Protein AF-G0MA11-F1 (afdb_monomer_lite)

Secondary structure (DSSP, 8-state):
----HHHHHHHHHHHHHHHHHHHHHTSTTTHHHHHHHHHHT-HHHHH---HHHHHT-TT--HHHHHHHHHTTTSGGGHHHHHHHHHH-HHHHHHHHHHHHHHHHHHT-----

Structure (mmCIF, N/CA/C/O backbone):
data_AF-G0MA11-F1
#
_entry.id   AF-G0MA11-F1
#
loop_
_atom_site.group_PDB
_atom_site.id
_atom_site.type_symbol
_atom_site.label_atom_id
_atom_site.label_alt_id
_atom_site.label_comp_id
_atom_site.label_asym_id
_atom_site.label_entity_id
_atom_site.label_seq_id
_atom_site.pdbx_PDB_ins_code
_atom_site.Cartn_x
_atom_site.Cartn_y
_atom_site.Cartn_z
_atom_site.occupancy
_atom_site.B_iso_or_equiv
_atom_site.auth_seq_id
_atom_site.auth_comp_id
_atom_site.auth_asym_id
_atom_site.auth_atom_id
_atom_site.pdbx_PDB_model_num
ATOM 1 N N . MET A 1 1 ? 18.625 1.499 -37.429 1.00 47.38 1 MET A N 1
ATOM 2 C CA . MET A 1 1 ? 17.708 1.690 -36.287 1.00 47.38 1 MET A CA 1
ATOM 3 C C . MET A 1 1 ? 17.505 0.324 -35.645 1.00 47.38 1 MET A C 1
ATOM 5 O O . MET A 1 1 ? 17.009 -0.562 -36.325 1.00 47.38 1 MET A O 1
ATOM 9 N N . LYS A 1 2 ? 18.013 0.086 -34.429 1.00 58.53 2 LYS A N 1
ATOM 10 C CA . LYS A 1 2 ? 17.749 -1.162 -33.691 1.00 58.53 2 LYS A CA 1
ATOM 11 C C . LYS A 1 2 ? 16.518 -0.898 -32.830 1.00 58.53 2 LYS A C 1
ATOM 13 O O . LYS A 1 2 ? 16.529 0.081 -32.092 1.00 58.53 2 LYS A O 1
ATOM 18 N N . CYS A 1 3 ? 15.464 -1.701 -32.953 1.00 64.19 3 CYS A N 1
ATOM 19 C CA . CYS A 1 3 ? 14.346 -1.619 -32.017 1.00 64.19 3 CYS A CA 1
ATOM 20 C C . CYS A 1 3 ? 14.888 -1.933 -30.616 1.00 64.19 3 CYS A C 1
ATOM 22 O O . CYS A 1 3 ? 15.530 -2.970 -30.432 1.00 64.19 3 CYS A O 1
ATOM 24 N N . ALA A 1 4 ? 14.675 -1.042 -29.651 1.00 63.56 4 ALA A N 1
ATOM 25 C CA . ALA A 1 4 ? 15.018 -1.284 -28.256 1.00 63.56 4 ALA A CA 1
ATOM 26 C C . ALA A 1 4 ? 13.992 -2.262 -27.655 1.00 63.56 4 ALA A C 1
ATOM 28 O O . ALA A 1 4 ? 13.041 -1.875 -26.986 1.00 63.56 4 ALA A O 1
ATOM 29 N N . VAL A 1 5 ? 14.141 -3.550 -27.982 1.00 70.50 5 VAL A N 1
ATOM 30 C CA . VAL A 1 5 ? 13.250 -4.630 -27.521 1.00 70.50 5 VAL A CA 1
ATOM 31 C C . VAL A 1 5 ? 13.111 -4.666 -25.987 1.00 70.50 5 VAL A C 1
ATOM 33 O O . VAL A 1 5 ? 11.985 -4.847 -25.530 1.00 70.50 5 VAL A O 1
ATOM 36 N N . PRO A 1 6 ? 14.176 -4.455 -25.180 1.00 74.38 6 PRO A N 1
ATOM 37 C CA . PRO A 1 6 ? 14.048 -4.431 -23.720 1.00 74.38 6 PRO A CA 1
ATOM 38 C C . PRO A 1 6 ? 13.116 -3.329 -23.204 1.00 74.38 6 PRO A C 1
ATOM 40 O O . PRO A 1 6 ? 12.259 -3.605 -22.367 1.00 74.38 6 PRO A O 1
ATOM 43 N N . ASP A 1 7 ? 13.220 -2.118 -23.752 1.00 83.12 7 ASP A N 1
ATOM 44 C CA . ASP A 1 7 ? 12.407 -0.970 -23.328 1.00 83.12 7 ASP A CA 1
ATOM 45 C C . ASP A 1 7 ? 10.922 -1.196 -23.649 1.00 83.12 7 ASP A C 1
ATOM 47 O O . ASP A 1 7 ? 10.039 -0.866 -22.856 1.00 83.12 7 ASP A O 1
ATOM 51 N N . LEU A 1 8 ? 10.635 -1.839 -24.787 1.00 86.00 8 LEU A N 1
ATOM 52 C CA . LEU A 1 8 ? 9.272 -2.218 -25.163 1.00 86.00 8 LEU A CA 1
ATOM 53 C C . LEU A 1 8 ? 8.691 -3.281 -24.219 1.00 86.00 8 LEU A C 1
ATOM 55 O O . LEU A 1 8 ? 7.530 -3.179 -23.830 1.00 86.00 8 LEU A O 1
ATOM 59 N N . VAL A 1 9 ? 9.483 -4.286 -23.835 1.00 90.44 9 VAL A N 1
ATOM 60 C CA . VAL A 1 9 ? 9.050 -5.316 -22.875 1.00 90.44 9 VAL A CA 1
ATOM 61 C C . VAL A 1 9 ? 8.745 -4.691 -21.515 1.00 90.44 9 VAL A C 1
ATOM 63 O O . VAL A 1 9 ? 7.706 -4.997 -20.933 1.00 90.44 9 VAL A O 1
ATOM 66 N N . GLN A 1 10 ? 9.601 -3.786 -21.029 1.00 89.94 10 GLN A N 1
ATOM 67 C CA . GLN A 1 10 ? 9.349 -3.075 -19.775 1.00 89.94 10 GLN A CA 1
ATOM 68 C C . GLN A 1 10 ? 8.064 -2.242 -19.856 1.00 89.94 10 GLN A C 1
ATOM 70 O O . GLN A 1 10 ? 7.206 -2.371 -18.989 1.00 89.94 10 GLN A O 1
ATOM 75 N N . THR A 1 11 ? 7.874 -1.498 -20.949 1.00 91.31 11 THR A N 1
ATOM 76 C CA . THR A 1 11 ? 6.651 -0.712 -21.185 1.00 91.31 11 THR A CA 1
ATOM 77 C C . THR A 1 11 ? 5.390 -1.580 -21.130 1.00 91.31 11 THR A C 1
ATOM 79 O O . THR A 1 11 ? 4.398 -1.201 -20.512 1.00 91.31 11 THR A O 1
ATOM 82 N N . ILE A 1 12 ? 5.413 -2.767 -21.745 1.00 93.38 12 ILE A N 1
ATOM 83 C CA . ILE A 1 12 ? 4.278 -3.704 -21.709 1.00 93.38 12 ILE A CA 1
ATOM 84 C C . ILE A 1 12 ? 4.010 -4.188 -20.277 1.00 93.38 12 ILE A C 1
ATOM 86 O O . ILE A 1 12 ? 2.854 -4.261 -19.862 1.00 93.38 12 ILE A O 1
ATOM 90 N N . ASN A 1 13 ? 5.056 -4.499 -19.510 1.00 94.06 13 ASN A N 1
ATOM 91 C CA . ASN A 1 13 ? 4.916 -4.937 -18.120 1.00 94.06 13 ASN A CA 1
ATOM 92 C C . ASN A 1 13 ? 4.332 -3.840 -17.219 1.00 94.06 13 ASN A C 1
ATOM 94 O O . ASN A 1 13 ? 3.506 -4.137 -16.352 1.00 94.06 13 ASN A O 1
ATOM 98 N N . ASP A 1 14 ? 4.725 -2.586 -17.441 1.00 93.56 14 ASP A N 1
ATOM 99 C CA . ASP A 1 14 ? 4.204 -1.438 -16.699 1.00 93.56 14 ASP A CA 1
ATOM 100 C C . ASP A 1 14 ? 2.714 -1.236 -17.003 1.00 93.56 14 ASP A C 1
ATOM 102 O O . ASP A 1 14 ? 1.897 -1.155 -16.084 1.00 93.56 14 ASP A O 1
ATOM 106 N N . VAL A 1 15 ? 2.331 -1.270 -18.287 1.00 95.56 15 VAL A N 1
ATOM 107 C CA . VAL A 1 15 ? 0.920 -1.207 -18.707 1.00 95.56 15 VAL A CA 1
ATOM 108 C C . VAL A 1 15 ? 0.110 -2.344 -18.085 1.00 95.56 15 VAL A C 1
ATOM 110 O O . VAL A 1 15 ? -0.949 -2.092 -17.514 1.00 95.56 15 VAL A O 1
ATOM 113 N N . ASN A 1 16 ? 0.614 -3.580 -18.125 1.00 95.94 16 ASN A N 1
ATOM 114 C CA . ASN A 1 16 ? -0.066 -4.724 -17.517 1.00 95.94 16 ASN A CA 1
ATOM 115 C C . ASN A 1 16 ? -0.257 -4.543 -16.009 1.00 95.94 16 ASN A C 1
ATOM 117 O O . ASN A 1 16 ? -1.334 -4.830 -15.499 1.00 95.94 16 ASN A O 1
ATOM 121 N N . SER A 1 17 ? 0.746 -4.025 -15.302 1.00 95.06 17 SER A N 1
ATOM 122 C CA . SER A 1 17 ? 0.660 -3.777 -13.858 1.00 95.06 17 SER A CA 1
ATOM 123 C C . SER A 1 17 ? -0.386 -2.707 -13.522 1.00 95.06 17 SER A C 1
ATOM 125 O O . SER A 1 17 ? -1.151 -2.864 -12.571 1.00 95.06 17 SER A O 1
ATOM 127 N N . ILE A 1 18 ? -0.478 -1.645 -14.331 1.00 94.06 18 ILE A N 1
ATOM 128 C CA . ILE A 1 18 ? -1.526 -0.621 -14.200 1.00 94.06 18 ILE A CA 1
ATOM 129 C C . ILE A 1 18 ? -2.910 -1.235 -14.461 1.00 94.06 18 ILE A C 1
ATOM 131 O O . ILE A 1 18 ? -3.861 -0.972 -13.715 1.00 94.06 18 ILE A O 1
ATOM 135 N N . CYS A 1 19 ? -3.032 -2.076 -15.492 1.00 97.00 19 CYS A N 1
ATOM 136 C CA . CYS A 1 19 ? -4.265 -2.800 -15.787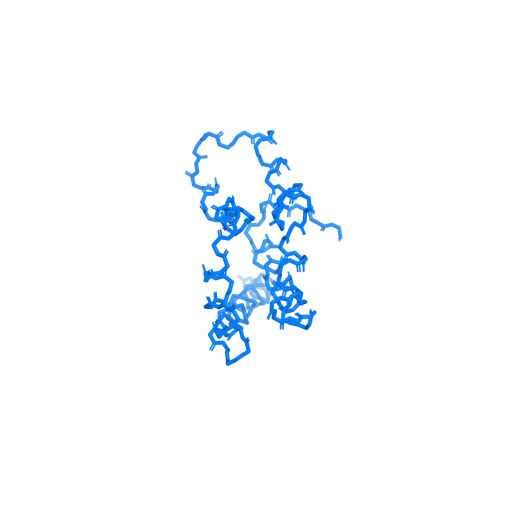 1.00 97.00 19 CYS A CA 1
ATOM 137 C C . CYS A 1 19 ? -4.657 -3.745 -14.643 1.00 97.00 19 CYS A C 1
ATOM 139 O O . CYS A 1 19 ? -5.812 -3.726 -14.231 1.00 97.00 19 CYS A O 1
ATOM 141 N N . GLU A 1 20 ? -3.721 -4.522 -14.089 1.00 96.06 20 GLU A N 1
ATOM 142 C CA . GLU A 1 20 ? -3.957 -5.410 -12.942 1.00 96.06 20 GLU A CA 1
ATOM 143 C C . GLU A 1 20 ? -4.454 -4.632 -11.719 1.00 96.06 20 GL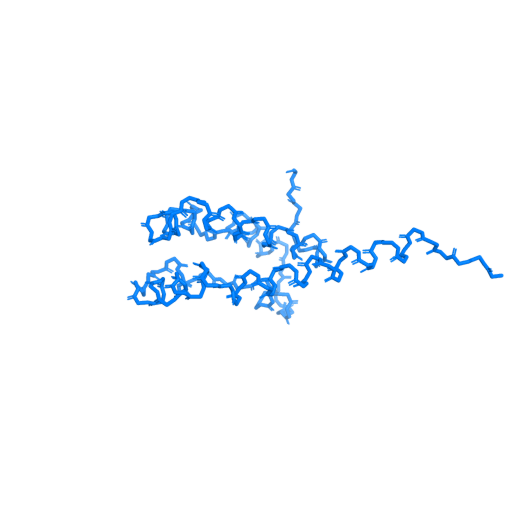U A C 1
ATOM 145 O O . GLU A 1 20 ? -5.460 -5.014 -11.119 1.00 96.06 20 GLU A O 1
ATOM 150 N N . ALA A 1 21 ? -3.810 -3.511 -11.383 1.00 94.19 21 ALA A N 1
ATOM 151 C CA . ALA A 1 21 ? -4.226 -2.666 -10.267 1.00 94.19 21 ALA A CA 1
ATOM 152 C C . ALA A 1 21 ? -5.633 -2.082 -10.474 1.00 94.19 21 ALA A C 1
ATOM 154 O O . ALA A 1 21 ? -6.434 -2.033 -9.537 1.00 94.19 21 ALA A O 1
ATOM 155 N N . SER A 1 22 ? -5.953 -1.682 -11.707 1.00 94.06 22 SER A N 1
ATOM 156 C CA . SER A 1 22 ? -7.274 -1.157 -12.070 1.00 94.06 22 SER A CA 1
ATOM 157 C C . SER A 1 22 ? -8.350 -2.244 -12.004 1.00 94.06 22 SER A C 1
ATOM 159 O O . SER A 1 22 ? -9.405 -2.036 -11.409 1.00 94.06 22 SER A O 1
ATOM 161 N N . LEU A 1 23 ? -8.073 -3.430 -12.552 1.00 96.56 23 LEU A N 1
ATOM 162 C CA . LEU A 1 23 ? -8.977 -4.580 -12.489 1.00 96.56 23 LEU A CA 1
ATOM 163 C C . LEU A 1 23 ? -9.208 -5.038 -11.048 1.00 96.56 23 LEU A C 1
ATOM 165 O O . LEU A 1 23 ? -10.336 -5.353 -10.684 1.00 96.56 23 LEU A O 1
ATOM 169 N N . PHE A 1 24 ? -8.168 -5.039 -10.211 1.00 95.50 24 PHE A N 1
ATOM 170 C CA . PHE A 1 24 ? -8.305 -5.348 -8.792 1.00 95.50 24 PHE A CA 1
ATOM 171 C C . PHE A 1 24 ? -9.190 -4.325 -8.078 1.00 95.50 24 PHE A C 1
ATOM 173 O O . PHE A 1 24 ? -10.089 -4.725 -7.346 1.00 95.50 24 PHE A O 1
ATOM 180 N N . ARG A 1 25 ? -8.998 -3.022 -8.323 1.00 91.75 25 ARG A N 1
ATOM 181 C CA . ARG A 1 25 ? -9.820 -1.954 -7.726 1.00 91.75 25 ARG A CA 1
ATOM 182 C C . ARG A 1 25 ? -11.312 -2.112 -8.032 1.00 91.75 25 ARG A C 1
ATOM 184 O O . ARG A 1 25 ? -12.128 -1.844 -7.161 1.00 91.75 25 ARG A O 1
ATOM 191 N N . HIS A 1 26 ? -11.648 -2.560 -9.240 1.00 92.75 26 HIS A N 1
ATOM 192 C CA . HIS A 1 26 ? -13.027 -2.798 -9.685 1.00 92.75 26 HIS A CA 1
ATOM 193 C C . HIS A 1 26 ? -13.464 -4.264 -9.565 1.00 92.75 26 HIS A C 1
ATOM 195 O O . HIS A 1 26 ? -14.443 -4.687 -10.176 1.00 92.75 26 HIS A O 1
ATOM 201 N N . SER A 1 27 ? -12.714 -5.076 -8.822 1.00 95.25 27 SER A N 1
ATOM 202 C CA . SER A 1 27 ? -13.077 -6.469 -8.604 1.00 95.25 27 SER A CA 1
ATOM 203 C C . SER A 1 27 ? -14.200 -6.578 -7.577 1.00 95.25 27 SER A C 1
ATOM 205 O O . SER A 1 27 ? -14.281 -5.799 -6.627 1.00 95.25 27 SER A O 1
ATOM 207 N N . SER A 1 28 ? -15.000 -7.637 -7.694 1.00 93.62 28 SER A N 1
ATOM 208 C CA . SER A 1 28 ? -16.050 -7.959 -6.723 1.00 93.62 28 SER A CA 1
ATOM 209 C C . SER A 1 28 ? -15.518 -8.270 -5.317 1.00 93.62 28 SER A C 1
ATOM 211 O O . SER A 1 28 ? -16.308 -8.420 -4.388 1.00 93.62 28 SER A O 1
ATOM 213 N N . THR A 1 29 ? -14.201 -8.427 -5.149 1.00 90.44 29 THR A N 1
ATOM 214 C CA . THR A 1 29 ? -13.558 -8.631 -3.845 1.00 90.44 29 THR A CA 1
ATOM 215 C C . THR A 1 29 ? -13.123 -7.313 -3.212 1.00 90.44 29 THR A C 1
ATOM 217 O O . THR A 1 29 ? -13.294 -7.142 -2.005 1.00 90.44 29 THR A O 1
ATOM 220 N N . PHE A 1 30 ? -12.591 -6.372 -3.996 1.00 94.25 30 PHE A N 1
ATOM 221 C CA . PHE A 1 30 ? -12.101 -5.100 -3.469 1.00 94.25 30 PHE A CA 1
ATOM 222 C C . PHE A 1 30 ? -13.174 -4.016 -3.386 1.00 94.25 30 PHE A C 1
ATOM 224 O O . PHE A 1 30 ? -13.194 -3.282 -2.407 1.00 94.25 30 PHE A O 1
ATOM 231 N N . GLU A 1 31 ? -14.073 -3.906 -4.363 1.00 93.62 31 GLU A N 1
ATOM 232 C CA . GLU A 1 31 ? -15.061 -2.818 -4.404 1.00 93.62 31 GLU A CA 1
ATOM 233 C C . GLU A 1 31 ? -15.967 -2.801 -3.150 1.00 93.62 31 GLU A C 1
ATOM 235 O O . GLU A 1 31 ? -15.973 -1.790 -2.448 1.00 93.62 31 GLU A O 1
ATOM 240 N N . PRO A 1 32 ? -16.580 -3.923 -2.712 1.00 94.31 32 PRO A N 1
ATOM 241 C CA . PRO A 1 32 ? -17.342 -3.939 -1.457 1.00 94.31 32 PRO A CA 1
ATOM 242 C C . PRO A 1 32 ? -16.475 -3.733 -0.206 1.00 94.31 32 PRO A C 1
ATOM 244 O O . PRO A 1 32 ? -16.965 -3.326 0.846 1.00 94.31 32 PRO A O 1
ATOM 247 N N . CYS A 1 33 ? -15.188 -4.080 -0.276 1.00 94.75 33 CYS A N 1
ATOM 248 C CA . CYS A 1 33 ? -14.235 -3.816 0.800 1.00 94.75 33 CYS A CA 1
ATOM 249 C C . CYS A 1 33 ? -13.953 -2.314 0.917 1.00 94.75 33 CYS A C 1
ATOM 251 O O . CYS A 1 33 ? -13.932 -1.784 2.025 1.00 94.75 33 CYS A O 1
ATOM 253 N N . HIS A 1 34 ? -13.770 -1.632 -0.213 1.00 92.12 34 HIS A N 1
ATOM 254 C CA . HIS A 1 34 ? -13.550 -0.195 -0.258 1.00 92.12 34 HIS A CA 1
ATOM 255 C C . HIS A 1 34 ? -14.714 0.566 0.382 1.00 92.12 34 HIS A C 1
ATOM 257 O O . HIS A 1 34 ? -14.468 1.439 1.211 1.00 92.12 34 HIS A O 1
ATOM 263 N N . ASP A 1 35 ? -15.956 0.169 0.097 1.00 94.12 35 ASP A N 1
ATO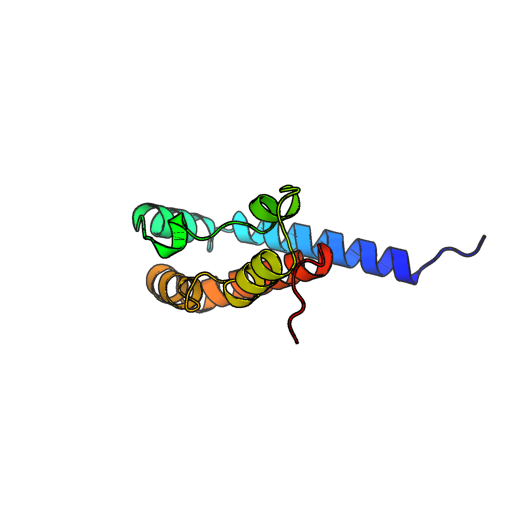M 264 C CA . ASP A 1 35 ? -17.140 0.762 0.728 1.00 94.12 35 ASP A CA 1
ATOM 265 C C . ASP A 1 35 ? -17.104 0.616 2.257 1.00 94.12 35 ASP A C 1
ATOM 267 O O . ASP A 1 35 ? -17.231 1.603 2.980 1.00 94.12 35 ASP A O 1
ATOM 271 N N . LYS A 1 36 ? -16.813 -0.588 2.769 1.00 94.25 36 LYS A N 1
ATOM 272 C CA . LYS A 1 36 ? -16.681 -0.832 4.219 1.00 94.25 36 LYS A CA 1
ATOM 273 C C . LYS A 1 36 ? -15.543 -0.036 4.859 1.00 94.25 36 LYS A C 1
ATOM 275 O O . LYS A 1 36 ? -15.660 0.408 6.000 1.00 94.25 36 LYS A O 1
ATOM 280 N N . LEU A 1 37 ? -14.420 0.108 4.155 1.00 92.56 37 LEU A N 1
ATOM 281 C CA . LEU A 1 37 ? -13.293 0.919 4.614 1.00 92.56 37 LEU A CA 1
ATOM 282 C C . LEU A 1 37 ? -13.700 2.396 4.702 1.00 92.56 37 LEU A C 1
ATOM 284 O O . LEU A 1 37 ? -13.454 3.028 5.726 1.00 92.56 37 LEU A O 1
ATOM 288 N N . ASN A 1 38 ? -14.398 2.923 3.694 1.00 89.38 38 ASN A N 1
ATOM 289 C CA . ASN A 1 38 ? -14.904 4.297 3.707 1.00 89.38 38 ASN A CA 1
ATOM 290 C C . ASN A 1 38 ? -15.915 4.526 4.843 1.00 89.38 38 ASN A C 1
ATOM 292 O O . ASN A 1 38 ? -15.848 5.541 5.534 1.00 89.38 38 ASN A O 1
ATOM 296 N N . GLU A 1 39 ? -16.810 3.567 5.094 1.00 93.31 39 GLU A N 1
ATOM 297 C CA . GLU A 1 39 ? -17.763 3.613 6.213 1.00 93.31 39 GLU A CA 1
ATOM 298 C C . GLU A 1 39 ? -17.073 3.619 7.585 1.00 93.31 39 GLU A C 1
ATOM 300 O O . GLU A 1 39 ? -17.582 4.230 8.528 1.00 93.31 39 GLU A O 1
ATOM 305 N N . ARG A 1 40 ? -15.897 2.983 7.706 1.00 88.94 40 ARG A N 1
ATOM 306 C CA . ARG A 1 40 ? -15.089 3.003 8.937 1.00 88.94 40 ARG A CA 1
ATOM 307 C C . ARG A 1 40 ? -14.628 4.420 9.290 1.00 88.94 40 ARG A C 1
ATOM 309 O O . ARG A 1 40 ? -14.420 4.687 10.473 1.00 88.94 40 ARG A O 1
ATOM 316 N N . ASN A 1 41 ? -14.474 5.299 8.292 1.00 88.12 41 ASN A N 1
ATOM 317 C CA . ASN A 1 41 ? -14.074 6.702 8.441 1.00 88.12 41 ASN A CA 1
ATOM 318 C C . ASN A 1 41 ? -12.884 6.880 9.406 1.00 88.12 41 ASN A C 1
ATOM 320 O O . ASN A 1 41 ? -12.900 7.718 10.314 1.00 88.12 41 ASN A O 1
ATOM 324 N N . SER A 1 42 ? -11.879 6.012 9.273 1.00 92.00 42 SER A N 1
ATOM 325 C CA . SER A 1 42 ? -10.743 5.974 10.186 1.00 92.00 42 SER A CA 1
ATOM 326 C C . SER A 1 42 ? -9.764 7.107 9.894 1.00 92.00 42 SER A C 1
ATOM 328 O O . SER A 1 42 ? -9.613 7.566 8.762 1.00 92.00 42 SER A O 1
ATOM 330 N N . THR A 1 43 ? -9.030 7.530 10.923 1.00 92.31 43 THR A N 1
ATOM 331 C CA . THR A 1 43 ? -7.915 8.467 10.749 1.00 92.31 43 THR A CA 1
ATOM 332 C C . THR A 1 43 ? -6.876 7.919 9.770 1.00 92.31 43 THR A C 1
ATOM 334 O O . THR A 1 43 ? -6.381 8.676 8.948 1.00 92.31 43 THR A O 1
ATOM 337 N N . CYS A 1 44 ? -6.606 6.609 9.797 1.00 91.44 44 CYS A N 1
ATOM 338 C CA . CYS A 1 44 ? -5.651 5.974 8.892 1.00 91.44 44 CYS A CA 1
ATOM 339 C C . CYS A 1 44 ? -6.011 6.202 7.417 1.00 91.44 44 CYS A C 1
ATOM 341 O O . CYS A 1 44 ? -5.184 6.692 6.654 1.00 91.4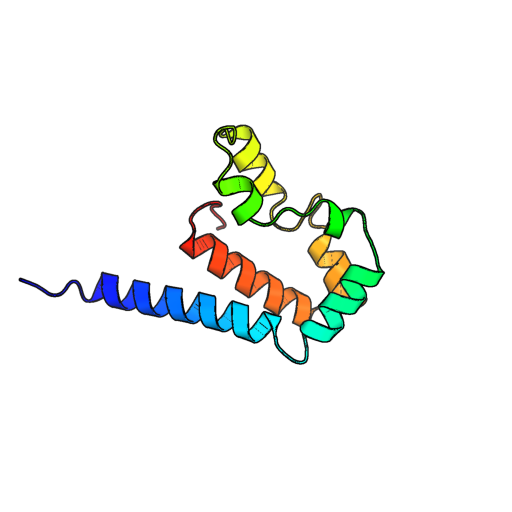4 44 CYS A O 1
ATOM 343 N N . LEU A 1 45 ? -7.250 5.889 7.024 1.00 88.69 45 LEU A N 1
ATOM 344 C CA . LEU A 1 45 ? -7.704 6.025 5.638 1.00 88.69 45 LEU A CA 1
ATOM 345 C C . LEU A 1 45 ? -7.818 7.490 5.209 1.00 88.69 45 LEU A C 1
ATOM 347 O O . LEU A 1 45 ? -7.494 7.817 4.073 1.00 88.69 45 LEU A O 1
ATOM 351 N N . ASN A 1 46 ? -8.242 8.368 6.120 1.00 87.69 46 ASN A N 1
ATOM 352 C CA . ASN A 1 46 ? -8.400 9.796 5.842 1.00 87.69 46 ASN A CA 1
ATOM 353 C C . ASN A 1 46 ? -7.059 10.535 5.701 1.00 87.69 46 ASN A C 1
ATOM 355 O O . ASN A 1 46 ? -6.969 11.514 4.963 1.00 87.69 46 ASN A O 1
ATOM 359 N N . GLU A 1 47 ? -6.029 10.100 6.429 1.00 86.06 47 GLU A N 1
ATOM 360 C CA . GLU A 1 47 ? -4.687 10.690 6.370 1.00 86.06 47 GLU A CA 1
ATOM 361 C C . GLU A 1 47 ? -3.789 10.025 5.322 1.00 86.06 47 GLU A C 1
ATOM 363 O O . GLU A 1 47 ? -2.777 10.614 4.930 1.00 86.06 47 GLU A O 1
ATOM 368 N N . TRP A 1 48 ? -4.137 8.821 4.855 1.00 86.81 48 TRP A N 1
ATOM 369 C CA . TRP A 1 48 ? -3.368 8.130 3.829 1.00 86.81 48 TRP A CA 1
ATOM 370 C C . TRP A 1 48 ? -3.495 8.846 2.483 1.00 86.81 48 TRP A C 1
ATOM 372 O O . TRP A 1 48 ? -4.522 8.791 1.808 1.00 86.81 48 TRP A O 1
ATOM 382 N N . LYS A 1 49 ? -2.419 9.530 2.093 1.00 71.38 49 LYS A N 1
ATOM 383 C CA . LYS A 1 49 ? -2.316 10.227 0.811 1.00 71.38 49 LYS A CA 1
ATOM 384 C C . LYS A 1 49 ? -1.866 9.270 -0.274 1.00 71.38 49 LYS A C 1
ATOM 386 O O . LYS A 1 49 ? -0.924 8.501 -0.075 1.00 71.38 49 LYS A O 1
ATOM 391 N N . LEU A 1 50 ? -2.493 9.358 -1.443 1.00 65.94 50 LEU A N 1
ATOM 392 C CA . LEU A 1 50 ? -2.011 8.616 -2.590 1.00 65.94 50 LEU A CA 1
ATOM 393 C C . LEU A 1 50 ? -0.720 9.248 -3.095 1.00 65.94 50 LEU A C 1
ATOM 395 O O . LEU A 1 50 ? -0.501 10.454 -3.035 1.00 65.94 50 LEU A O 1
ATOM 399 N N . VAL A 1 51 ? 0.115 8.392 -3.663 1.00 52.69 51 VAL A N 1
ATOM 400 C CA . VAL A 1 51 ? 1.350 8.720 -4.371 1.00 52.69 51 VAL A CA 1
ATOM 401 C C . VAL A 1 51 ? 1.213 9.950 -5.301 1.00 52.69 51 VAL A C 1
ATOM 403 O O . VAL A 1 51 ? 2.107 10.794 -5.360 1.00 52.69 51 VAL A O 1
ATOM 406 N N . HIS A 1 52 ? 0.077 10.083 -5.991 1.00 51.78 52 HIS A N 1
ATOM 407 C CA . HIS A 1 52 ? -0.208 11.198 -6.901 1.00 51.78 52 HIS A CA 1
ATOM 408 C C . HIS A 1 52 ? -0.407 12.542 -6.179 1.00 51.78 52 HIS A C 1
ATOM 410 O O . HIS A 1 52 ? -0.046 13.578 -6.727 1.00 51.78 52 HIS A O 1
ATOM 416 N N . ASP A 1 53 ? -0.899 12.530 -4.936 1.00 60.00 53 ASP A N 1
ATOM 417 C CA . ASP A 1 53 ? -1.146 13.742 -4.141 1.00 60.00 53 ASP A CA 1
ATOM 418 C C . ASP A 1 53 ? 0.156 14.390 -3.644 1.00 60.00 53 ASP A C 1
ATOM 420 O O . ASP A 1 53 ? 0.163 15.540 -3.206 1.00 60.00 53 ASP A O 1
ATOM 424 N N . VAL A 1 54 ? 1.258 13.634 -3.669 1.00 59.34 54 VAL A N 1
ATOM 425 C CA . VAL A 1 54 ? 2.578 14.060 -3.194 1.00 59.34 54 VAL A CA 1
ATOM 426 C C . VAL A 1 54 ? 3.472 14.440 -4.375 1.00 59.34 54 VAL A C 1
ATOM 428 O O . VAL A 1 54 ? 4.151 15.455 -4.325 1.00 59.34 54 VAL A O 1
ATOM 431 N N . ALA A 1 55 ? 3.435 13.691 -5.477 1.00 53.44 55 ALA A N 1
ATOM 432 C CA . ALA A 1 55 ? 4.343 13.876 -6.610 1.00 53.44 55 ALA 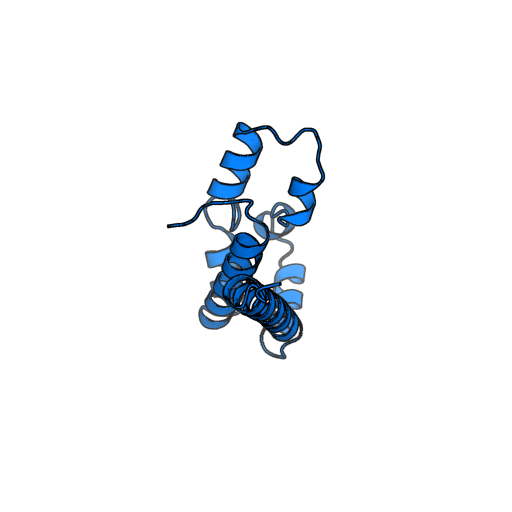A CA 1
ATOM 433 C C . ALA A 1 55 ? 4.221 15.213 -7.365 1.00 53.44 55 ALA A C 1
ATOM 435 O O . ALA A 1 55 ? 5.188 15.653 -7.985 1.00 53.44 55 ALA A O 1
ATOM 436 N N . GLU A 1 56 ? 3.047 15.846 -7.347 1.00 56.25 56 GLU A N 1
ATOM 437 C CA . GLU A 1 56 ? 2.810 17.115 -8.049 1.00 56.25 56 GLU A CA 1
ATOM 438 C C . GLU A 1 56 ? 3.117 18.350 -7.188 1.00 56.25 56 GLU A C 1
ATOM 440 O O . GLU A 1 56 ? 3.032 19.476 -7.682 1.00 56.25 56 GLU A O 1
ATOM 445 N N . ASP A 1 57 ? 3.485 18.174 -5.914 1.00 60.16 57 ASP A N 1
ATOM 446 C CA . ASP A 1 57 ? 3.749 19.299 -5.023 1.00 60.16 57 ASP A CA 1
ATOM 447 C C . ASP A 1 57 ? 5.208 19.784 -5.172 1.00 60.16 57 ASP A C 1
ATOM 449 O O . ASP A 1 57 ? 6.143 19.094 -4.759 1.00 60.16 57 ASP A O 1
ATOM 453 N N . PRO A 1 58 ? 5.458 20.999 -5.700 1.00 55.97 58 PRO A N 1
ATOM 454 C CA . PRO A 1 58 ? 6.810 21.553 -5.817 1.00 55.97 58 PRO A CA 1
ATOM 455 C C . PRO A 1 58 ? 7.504 21.788 -4.460 1.00 55.97 58 PRO A C 1
ATOM 457 O O . PRO A 1 58 ? 8.656 22.219 -4.432 1.00 55.97 58 PRO A O 1
ATOM 460 N N . ARG A 1 59 ? 6.818 21.532 -3.336 1.00 61.34 59 ARG A N 1
ATOM 461 C CA . ARG A 1 59 ? 7.343 21.581 -1.965 1.00 61.34 59 ARG A CA 1
ATOM 462 C C . ARG A 1 59 ? 7.801 20.220 -1.437 1.00 61.34 59 ARG A C 1
ATOM 464 O O . ARG A 1 59 ? 8.215 20.161 -0.281 1.00 61.34 59 ARG A O 1
ATOM 471 N N . VAL A 1 60 ? 7.712 19.140 -2.217 1.00 63.81 60 VAL A N 1
ATOM 472 C CA . VAL A 1 60 ? 8.255 17.843 -1.790 1.00 63.81 60 VAL A CA 1
ATOM 473 C C . VAL A 1 60 ? 9.773 17.908 -1.809 1.00 63.81 60 VAL A C 1
ATOM 475 O O . VAL A 1 60 ? 10.420 17.769 -2.844 1.00 63.81 60 VAL A O 1
ATOM 478 N N . ASP A 1 61 ? 10.337 18.163 -0.637 1.00 72.62 61 ASP A N 1
ATOM 479 C CA . ASP A 1 61 ? 11.753 17.989 -0.372 1.00 72.62 61 ASP A CA 1
ATOM 480 C C . ASP A 1 61 ? 12.076 16.519 -0.037 1.00 72.62 61 ASP A C 1
ATOM 482 O O . ASP A 1 61 ? 11.201 15.649 0.050 1.00 72.62 61 ASP A O 1
ATOM 486 N N . GLY A 1 62 ? 13.365 16.229 0.151 1.00 77.31 62 GLY A N 1
ATOM 487 C CA . GLY A 1 62 ? 13.824 14.877 0.471 1.00 77.31 62 GLY A CA 1
ATOM 488 C C . GLY A 1 62 ? 13.330 14.349 1.825 1.00 77.31 62 GLY A C 1
ATOM 489 O O . GLY A 1 62 ? 13.224 13.134 1.988 1.00 77.31 62 GLY A O 1
ATOM 490 N N . GLU A 1 63 ? 13.003 15.215 2.791 1.00 79.44 63 GLU A N 1
ATOM 491 C CA . GLU A 1 63 ? 12.484 14.781 4.096 1.00 79.44 63 GLU A CA 1
ATOM 492 C C . GLU A 1 63 ? 11.019 14.361 3.994 1.00 79.44 63 GLU A C 1
ATOM 494 O O . GLU A 1 63 ? 10.631 13.327 4.543 1.00 79.44 63 GLU A O 1
ATOM 499 N N . LEU A 1 64 ? 10.215 15.116 3.244 1.00 78.31 64 LEU A N 1
ATOM 500 C CA . LEU A 1 64 ? 8.819 14.783 2.996 1.00 78.31 64 LEU A CA 1
ATOM 501 C C . LEU A 1 64 ? 8.691 13.513 2.152 1.00 78.31 64 LEU A C 1
ATOM 503 O O . LEU A 1 64 ? 7.855 12.665 2.466 1.00 78.31 64 LEU A O 1
ATOM 507 N N . GLN A 1 65 ? 9.550 13.341 1.141 1.00 79.88 65 GLN A N 1
ATOM 508 C CA . GLN A 1 65 ? 9.612 12.105 0.359 1.00 79.88 65 GLN A CA 1
ATOM 509 C C . GLN A 1 65 ? 9.999 10.910 1.236 1.00 79.88 65 GLN A C 1
ATOM 511 O O . GLN A 1 65 ? 9.350 9.868 1.172 1.00 79.88 65 GLN A O 1
ATOM 516 N N . LYS A 1 66 ? 11.016 11.056 2.095 1.00 84.56 66 LYS A N 1
ATOM 517 C CA . LYS A 1 66 ? 11.413 9.990 3.019 1.00 84.56 66 LYS A CA 1
ATOM 518 C C . LYS A 1 66 ? 10.268 9.610 3.954 1.00 84.56 66 LYS A C 1
ATOM 520 O O . LYS A 1 66 ? 9.941 8.434 4.056 1.00 84.56 66 LYS A O 1
ATOM 525 N N . LYS A 1 67 ? 9.628 10.599 4.585 1.00 84.44 67 LYS A N 1
ATOM 526 C CA . LYS A 1 67 ? 8.484 10.358 5.468 1.00 84.44 67 LYS A CA 1
ATOM 527 C C . LYS A 1 67 ? 7.347 9.652 4.731 1.00 84.44 67 LYS A C 1
ATOM 529 O O . LYS A 1 67 ? 6.769 8.713 5.263 1.00 84.44 67 LYS A O 1
ATOM 534 N N . PHE A 1 68 ? 7.049 10.079 3.507 1.00 84.19 68 PHE A N 1
ATOM 535 C CA . PHE A 1 68 ? 6.051 9.427 2.667 1.00 84.19 68 PHE A CA 1
ATOM 536 C C . PHE A 1 68 ? 6.392 7.954 2.406 1.00 84.19 68 PHE A C 1
ATOM 538 O O . PHE A 1 68 ? 5.519 7.102 2.524 1.00 84.19 68 PHE A O 1
ATOM 545 N N . CYS A 1 69 ? 7.651 7.639 2.095 1.00 87.44 69 CYS A N 1
ATOM 546 C CA . CYS A 1 69 ? 8.075 6.260 1.863 1.00 87.44 69 CYS A CA 1
ATOM 547 C C . CYS A 1 69 ? 8.078 5.406 3.139 1.00 87.44 69 CYS A C 1
ATOM 549 O O . CYS A 1 69 ? 7.682 4.242 3.083 1.00 87.44 69 CYS A O 1
ATOM 551 N N . ASP A 1 70 ? 8.459 5.980 4.283 1.00 88.56 70 ASP A N 1
ATOM 552 C CA . ASP A 1 70 ? 8.397 5.313 5.591 1.00 88.56 70 ASP A CA 1
ATOM 553 C C . ASP A 1 70 ? 6.936 5.017 5.999 1.00 88.56 70 ASP A C 1
ATOM 555 O O . ASP A 1 70 ? 6.642 3.985 6.601 1.00 88.56 70 ASP A O 1
ATOM 559 N N . GLU A 1 71 ? 6.004 5.900 5.626 1.00 90.50 71 GLU A N 1
ATOM 560 C CA . GLU A 1 71 ? 4.564 5.805 5.903 1.00 90.50 71 GLU A CA 1
ATOM 561 C C . GLU A 1 71 ? 3.752 5.378 4.660 1.00 90.50 71 GLU A C 1
ATOM 563 O O . GLU A 1 71 ? 2.561 5.678 4.559 1.00 90.50 71 GLU A O 1
ATOM 568 N N . PHE A 1 72 ? 4.364 4.664 3.704 1.00 90.06 72 PHE A N 1
ATOM 569 C CA . PHE A 1 72 ? 3.750 4.358 2.399 1.00 90.06 72 PHE A CA 1
ATOM 570 C C . PHE A 1 72 ? 2.407 3.623 2.517 1.00 90.06 72 PHE A C 1
ATOM 572 O O . PHE A 1 72 ? 1.479 3.860 1.743 1.00 90.06 72 PHE A O 1
ATOM 579 N N . PHE A 1 73 ? 2.280 2.760 3.527 1.00 93.12 73 PHE A N 1
ATOM 580 C CA . PHE A 1 73 ? 1.045 2.048 3.868 1.00 93.12 73 PHE A CA 1
ATOM 581 C C . PHE A 1 73 ? 0.312 2.670 5.068 1.00 93.12 73 PHE A C 1
ATOM 583 O O . PHE A 1 73 ? -0.342 1.983 5.858 1.00 93.12 73 PHE A O 1
ATOM 590 N N . GLY A 1 74 ? 0.432 3.986 5.204 1.00 91.88 74 GLY A N 1
ATOM 591 C CA . GLY A 1 74 ? -0.060 4.747 6.338 1.00 91.88 74 GLY A CA 1
ATOM 592 C C . GLY A 1 74 ? 0.914 4.735 7.513 1.00 91.88 74 GLY A C 1
ATOM 593 O O . GLY A 1 74 ? 1.809 3.890 7.628 1.00 91.88 74 GLY A O 1
ATOM 594 N N . LYS A 1 75 ? 0.714 5.694 8.416 1.00 91.00 75 LYS A N 1
ATOM 595 C CA . LYS A 1 75 ? 1.483 5.810 9.653 1.00 91.00 75 LYS A CA 1
ATOM 596 C C . LYS A 1 75 ? 1.399 4.515 10.463 1.00 91.00 75 LYS A C 1
ATOM 598 O O . LYS A 1 75 ? 0.322 3.937 10.602 1.00 91.00 75 LYS A O 1
ATOM 603 N N . ASP A 1 76 ? 2.538 4.058 10.980 1.00 91.75 76 ASP A N 1
ATOM 604 C CA . ASP A 1 76 ? 2.662 2.800 11.730 1.00 91.75 76 ASP A CA 1
ATOM 605 C C . ASP A 1 76 ? 2.105 1.573 10.967 1.00 91.75 76 ASP A C 1
ATOM 607 O O . ASP A 1 76 ? 1.674 0.595 11.580 1.00 91.75 76 ASP A O 1
ATOM 611 N N . ASN A 1 77 ? 2.100 1.627 9.624 1.00 91.50 77 ASN A N 1
ATOM 612 C CA . ASN A 1 77 ? 1.544 0.601 8.734 1.00 91.50 77 ASN A CA 1
ATOM 613 C C . ASN A 1 77 ? 0.057 0.294 9.021 1.00 91.50 77 ASN A C 1
ATOM 615 O O . ASN A 1 77 ? -0.398 -0.852 8.957 1.00 91.50 77 ASN A O 1
ATOM 619 N N . CYS A 1 78 ? -0.715 1.323 9.384 1.00 94.56 78 CYS A N 1
ATOM 620 C CA . CYS A 1 78 ? -2.099 1.171 9.825 1.00 94.56 78 CYS A CA 1
ATOM 621 C C . CYS A 1 78 ? -3.027 0.537 8.770 1.00 94.56 78 CYS A C 1
ATOM 623 O O . CYS A 1 78 ? -3.971 -0.162 9.153 1.00 94.56 78 CYS A O 1
ATOM 625 N N . LEU A 1 79 ? -2.753 0.699 7.465 1.00 94.56 79 LEU A N 1
ATOM 626 C CA . LEU A 1 79 ? -3.589 0.110 6.410 1.00 94.56 79 LEU A CA 1
ATOM 627 C C . LEU A 1 79 ? -3.561 -1.414 6.433 1.00 94.56 79 LEU A C 1
ATOM 629 O O . LEU A 1 79 ? -4.600 -2.033 6.218 1.00 94.56 79 LEU A O 1
ATOM 633 N N . GLU A 1 80 ? -2.411 -2.025 6.732 1.00 96.38 80 GLU A N 1
ATOM 634 C CA . GLU A 1 80 ? -2.305 -3.482 6.824 1.00 96.38 80 GLU A CA 1
ATOM 635 C C . GLU A 1 80 ? -3.314 -4.031 7.825 1.00 96.38 80 GLU A C 1
ATOM 637 O O . GLU A 1 80 ? -4.075 -4.955 7.522 1.00 96.38 80 GLU A O 1
ATOM 642 N N . LYS A 1 81 ? -3.341 -3.422 9.010 1.00 95.81 81 LYS A N 1
ATOM 643 C CA . LYS A 1 81 ? -4.241 -3.810 10.086 1.00 95.81 81 LYS A CA 1
ATOM 644 C C . LYS A 1 81 ? -5.694 -3.567 9.694 1.00 95.81 81 LYS A C 1
ATOM 646 O O . LYS A 1 81 ? -6.503 -4.489 9.767 1.00 95.81 81 LYS A O 1
ATOM 651 N N . GLU A 1 82 ? -6.035 -2.352 9.270 1.00 95.31 82 GLU A N 1
ATOM 652 C CA . GLU A 1 82 ? -7.430 -1.996 9.004 1.00 95.31 82 GLU A CA 1
ATOM 653 C C . GLU A 1 82 ? -8.030 -2.786 7.839 1.00 95.31 82 GLU A C 1
ATOM 655 O O . GLU A 1 82 ? -9.157 -3.273 7.948 1.00 95.31 82 GLU A O 1
ATOM 660 N N . MET A 1 83 ? -7.275 -2.974 6.756 1.00 96.25 83 MET A N 1
ATOM 661 C CA . MET A 1 83 ? -7.725 -3.756 5.606 1.00 96.25 83 MET A CA 1
ATOM 662 C C . MET A 1 83 ? -7.816 -5.243 5.932 1.00 96.25 83 MET A C 1
ATOM 664 O O . MET A 1 83 ? -8.793 -5.886 5.550 1.00 96.25 83 MET A O 1
ATOM 668 N N . SER A 1 84 ? -6.851 -5.792 6.674 1.00 97.25 84 SER A N 1
ATOM 669 C CA . SER A 1 84 ? -6.910 -7.198 7.088 1.00 97.25 84 SER A CA 1
ATOM 670 C C . SER A 1 84 ? -8.101 -7.473 8.010 1.00 97.25 84 SER A C 1
ATOM 672 O O . SER A 1 84 ? -8.736 -8.516 7.877 1.00 97.25 84 SER A O 1
ATOM 674 N N . GLU A 1 85 ? -8.444 -6.542 8.905 1.00 96.12 85 GLU A N 1
ATOM 675 C CA . GLU A 1 85 ? -9.606 -6.656 9.798 1.00 96.12 85 GLU A CA 1
ATOM 676 C C . GLU A 1 85 ? -10.946 -6.562 9.054 1.00 96.12 85 GLU A C 1
ATOM 678 O O . GLU A 1 85 ? -11.866 -7.324 9.343 1.00 96.12 85 GLU A O 1
ATOM 683 N N . VAL A 1 86 ? -11.077 -5.622 8.113 1.00 95.81 86 VAL A N 1
ATOM 684 C CA . VAL A 1 86 ? -12.361 -5.324 7.446 1.00 95.81 86 VAL A CA 1
ATOM 685 C C . VAL A 1 86 ? -12.608 -6.234 6.246 1.00 95.81 86 VAL A C 1
ATOM 687 O O . VAL A 1 86 ? -13.744 -6.634 5.977 1.00 95.81 86 VAL A O 1
ATOM 690 N N . CYS A 1 87 ? -11.545 -6.547 5.512 1.00 95.94 87 CYS A N 1
ATOM 691 C CA . CYS A 1 87 ? -11.616 -7.176 4.199 1.00 95.94 87 CYS A CA 1
ATOM 692 C C . CYS A 1 87 ? -10.914 -8.532 4.133 1.00 95.94 87 CYS A C 1
ATOM 694 O O . CYS A 1 87 ? -11.112 -9.274 3.173 1.00 95.94 87 CYS A O 1
ATOM 696 N N . GLY A 1 88 ? -10.119 -8.870 5.148 1.00 96.94 88 GLY A N 1
ATOM 697 C CA . GLY A 1 88 ? -9.325 -10.087 5.184 1.00 96.94 88 GLY A CA 1
ATOM 698 C C . GLY A 1 88 ? -7.922 -9.911 4.602 1.00 96.94 88 GLY A C 1
ATOM 699 O O . GLY A 1 88 ? -7.646 -9.040 3.774 1.00 96.94 88 GLY A O 1
ATOM 700 N N . VAL A 1 89 ? -7.024 -10.793 5.042 1.00 97.19 89 VAL A N 1
ATOM 701 C CA . VAL A 1 89 ? -5.591 -10.757 4.708 1.00 97.19 89 VAL A CA 1
ATOM 702 C C . VAL A 1 89 ? -5.346 -10.887 3.201 1.00 97.19 89 VAL A C 1
ATOM 704 O O . VAL A 1 89 ? -4.443 -10.248 2.673 1.00 97.19 89 VAL A O 1
ATOM 707 N N . GLU A 1 90 ? -6.151 -11.668 2.479 1.00 96.31 90 GLU A N 1
ATOM 708 C CA . GLU A 1 90 ? -5.984 -11.848 1.028 1.00 96.31 90 GLU A CA 1
ATOM 709 C C . GLU A 1 90 ? -6.222 -10.549 0.246 1.00 96.31 90 GLU A C 1
ATOM 711 O O . GLU A 1 90 ? -5.458 -10.220 -0.664 1.00 96.31 90 GLU A O 1
ATOM 716 N N . VAL A 1 91 ? -7.239 -9.772 0.636 1.00 96.25 91 VAL A N 1
ATOM 717 C CA . VAL A 1 91 ? -7.533 -8.474 0.014 1.00 96.25 91 VAL A CA 1
ATOM 718 C C . VAL A 1 91 ? -6.407 -7.480 0.301 1.00 96.25 91 VAL A C 1
ATOM 720 O O . VAL A 1 91 ? -5.980 -6.764 -0.606 1.00 96.25 91 VAL A O 1
ATOM 723 N N . TRP A 1 92 ? -5.862 -7.485 1.522 1.00 97.12 92 TRP A N 1
ATOM 724 C CA . TRP A 1 92 ? -4.671 -6.703 1.860 1.00 97.12 92 TRP A CA 1
ATOM 725 C C . TRP A 1 92 ? -3.462 -7.077 0.989 1.00 97.12 92 TRP A C 1
ATOM 727 O O . TRP A 1 92 ? -2.832 -6.195 0.412 1.00 97.12 92 TRP A O 1
ATOM 737 N N . GLN A 1 93 ? -3.155 -8.367 0.833 1.00 97.31 93 GLN A N 1
ATOM 738 C CA . GLN A 1 93 ? -2.023 -8.816 0.012 1.00 97.31 93 GLN A CA 1
ATOM 739 C C . GLN A 1 93 ? -2.176 -8.391 -1.456 1.00 97.31 93 GLN A C 1
ATOM 741 O O . GLN A 1 93 ? -1.214 -7.919 -2.068 1.00 97.31 93 GLN A O 1
ATOM 746 N N . GLY A 1 94 ? -3.388 -8.496 -2.013 1.00 95.94 94 GLY A N 1
ATOM 747 C CA . GLY A 1 94 ? -3.692 -8.015 -3.363 1.00 95.94 94 GLY A CA 1
ATOM 748 C C . GLY A 1 94 ? -3.500 -6.504 -3.502 1.00 95.94 94 GLY A C 1
ATOM 749 O O . GLY A 1 94 ? -2.864 -6.037 -4.449 1.00 95.94 94 GLY A O 1
ATOM 750 N N . PHE A 1 95 ? -3.977 -5.732 -2.526 1.00 95.56 95 PHE A N 1
ATOM 751 C CA . PHE A 1 95 ? -3.778 -4.288 -2.492 1.00 95.56 95 PHE A CA 1
ATOM 752 C C . PHE A 1 95 ? -2.293 -3.917 -2.394 1.00 95.56 95 PHE A C 1
ATOM 754 O O . PHE A 1 95 ? -1.799 -3.155 -3.224 1.00 95.56 95 PHE A O 1
ATOM 761 N N . LYS A 1 96 ? -1.563 -4.512 -1.443 1.00 95.25 96 LYS A N 1
ATOM 762 C CA . LYS A 1 96 ? -0.125 -4.307 -1.236 1.00 95.25 96 LYS A CA 1
ATOM 763 C C . LYS A 1 96 ? 0.672 -4.585 -2.510 1.00 95.25 96 LYS A C 1
ATOM 765 O O . LYS A 1 96 ? 1.477 -3.748 -2.916 1.00 95.25 96 LYS A O 1
ATOM 770 N N . LYS A 1 97 ? 0.415 -5.720 -3.175 1.00 95.75 97 LYS A N 1
ATOM 771 C CA . LYS A 1 97 ? 1.050 -6.079 -4.456 1.00 95.75 97 LYS A CA 1
ATOM 772 C C . LYS A 1 97 ? 0.855 -4.972 -5.496 1.00 95.75 97 LYS A C 1
ATOM 774 O O . LYS A 1 97 ? 1.823 -4.538 -6.116 1.00 95.75 97 LYS A O 1
ATOM 779 N N . ASN A 1 98 ? -0.384 -4.516 -5.679 1.00 94.75 98 ASN A N 1
ATOM 780 C CA . ASN A 1 98 ? -0.711 -3.513 -6.689 1.00 94.75 98 ASN A CA 1
ATOM 781 C C . ASN A 1 98 ? -0.084 -2.146 -6.380 1.00 94.75 98 ASN A C 1
ATOM 783 O O . ASN A 1 98 ? 0.466 -1.521 -7.282 1.00 94.75 98 ASN A O 1
ATOM 787 N N . GLN A 1 99 ? -0.091 -1.701 -5.119 1.00 92.19 99 GLN A N 1
ATOM 788 C CA . GLN A 1 99 ? 0.543 -0.432 -4.737 1.00 92.19 99 GLN A CA 1
ATOM 789 C C . GLN A 1 99 ? 2.063 -0.451 -4.947 1.00 92.19 99 GLN A C 1
ATOM 791 O O . GLN A 1 99 ? 2.620 0.514 -5.464 1.00 92.19 99 GLN A O 1
ATOM 796 N N . LEU A 1 100 ? 2.739 -1.559 -4.619 1.00 92.50 100 LEU A N 1
ATOM 797 C CA . LEU A 1 100 ? 4.179 -1.700 -4.871 1.00 92.50 100 LEU A CA 1
ATOM 798 C C . LEU A 1 100 ? 4.504 -1.703 -6.370 1.00 92.50 100 LEU A C 1
ATOM 800 O O . LEU A 1 100 ? 5.489 -1.090 -6.783 1.00 92.50 100 LEU A O 1
ATOM 804 N N . ALA A 1 101 ? 3.670 -2.350 -7.191 1.00 92.50 101 ALA A N 1
ATOM 805 C CA . ALA A 1 101 ? 3.835 -2.349 -8.642 1.00 92.50 101 ALA A CA 1
ATOM 806 C C . ALA A 1 101 ? 3.684 -0.935 -9.230 1.00 92.50 101 ALA A C 1
ATOM 808 O O . ALA A 1 101 ? 4.533 -0.503 -10.007 1.00 92.50 101 ALA A O 1
ATOM 809 N N . LEU A 1 102 ? 2.661 -0.187 -8.803 1.00 90.75 102 LEU A N 1
ATOM 810 C CA . LEU A 1 102 ? 2.466 1.208 -9.211 1.00 90.75 102 LEU A CA 1
ATOM 811 C C . LEU A 1 102 ? 3.620 2.107 -8.749 1.00 90.75 102 LEU A C 1
ATOM 813 O O . LEU A 1 102 ? 4.116 2.918 -9.529 1.00 90.75 102 LEU A O 1
ATOM 817 N N . ASN A 1 103 ? 4.105 1.926 -7.518 1.00 88.88 103 ASN A N 1
ATOM 818 C CA . ASN A 1 103 ? 5.268 2.656 -7.024 1.00 88.88 103 ASN A CA 1
ATOM 819 C C . ASN A 1 103 ? 6.527 2.374 -7.855 1.00 88.88 103 ASN A C 1
ATOM 821 O O . ASN A 1 103 ? 7.266 3.304 -8.156 1.00 88.88 103 ASN A O 1
ATOM 825 N N . LYS A 1 104 ? 6.767 1.121 -8.261 1.00 89.44 104 LYS A N 1
ATOM 826 C CA . LYS A 1 104 ? 7.925 0.766 -9.095 1.00 89.44 104 LYS A CA 1
ATOM 827 C C . LYS A 1 104 ? 7.919 1.501 -10.438 1.00 89.44 104 LYS A C 1
ATOM 829 O O . LYS A 1 104 ? 8.977 1.910 -10.901 1.00 89.44 104 LYS A O 1
ATOM 834 N N . ILE A 1 105 ? 6.744 1.660 -11.044 1.00 89.19 105 ILE A N 1
ATOM 835 C CA . ILE A 1 105 ? 6.577 2.392 -12.308 1.00 89.19 105 ILE A CA 1
ATOM 836 C C . ILE A 1 105 ? 6.855 3.875 -12.099 1.00 89.19 105 ILE A C 1
ATOM 838 O O . ILE A 1 105 ? 7.537 4.509 -12.899 1.00 89.19 105 ILE A O 1
ATOM 842 N N . ALA A 1 106 ? 6.313 4.431 -11.021 1.00 84.19 106 ALA A N 1
ATOM 843 C CA . ALA A 1 106 ? 6.364 5.861 -10.797 1.00 84.19 106 ALA A CA 1
ATOM 844 C C . ALA A 1 106 ? 7.682 6.335 -10.148 1.00 84.19 106 ALA A C 1
ATOM 846 O O . ALA A 1 106 ? 8.056 7.496 -10.289 1.00 84.19 106 ALA A O 1
ATOM 847 N N . GLY A 1 107 ? 8.420 5.431 -9.497 1.00 82.12 107 GLY A N 1
ATOM 848 C CA . GLY A 1 107 ? 9.779 5.657 -9.004 1.00 82.12 107 GLY A CA 1
ATOM 849 C C . GLY A 1 107 ? 9.879 6.520 -7.745 1.00 82.12 107 GLY A C 1
ATOM 850 O O . GLY A 1 107 ? 10.933 7.104 -7.506 1.00 82.12 107 GLY A O 1
ATOM 851 N N . TYR A 1 108 ? 8.812 6.633 -6.947 1.00 78.31 108 TYR A N 1
ATOM 852 C CA . TYR A 1 108 ? 8.791 7.548 -5.797 1.00 78.31 108 TYR A CA 1
ATOM 853 C C . TYR A 1 108 ? 9.510 7.009 -4.566 1.00 78.31 108 TYR A C 1
ATOM 855 O O . TYR A 1 108 ? 10.219 7.758 -3.895 1.00 78.31 108 TYR A O 1
ATOM 863 N N . CYS A 1 109 ? 9.336 5.723 -4.274 1.00 85.50 109 CYS A N 1
ATOM 864 C CA . CYS A 1 109 ? 9.963 5.057 -3.143 1.00 85.50 109 CYS A CA 1
ATOM 865 C C . CYS A 1 109 ? 10.774 3.851 -3.604 1.00 85.50 109 CYS A C 1
ATOM 867 O O . CYS A 1 109 ? 10.355 3.104 -4.491 1.00 85.50 109 CYS A O 1
ATOM 869 N N . THR A 1 110 ? 11.917 3.628 -2.962 1.00 83.38 110 THR A N 1
ATOM 870 C CA . THR A 1 110 ? 12.703 2.407 -3.142 1.00 83.38 110 THR A CA 1
ATOM 871 C C . THR A 1 110 ? 12.353 1.449 -2.017 1.00 83.38 110 THR A C 1
ATOM 873 O O . THR A 1 110 ? 12.566 1.765 -0.849 1.00 83.38 110 THR A O 1
ATOM 876 N N . PHE A 1 111 ? 11.812 0.292 -2.377 1.00 79.75 111 PHE A N 1
ATOM 877 C CA . PHE A 1 111 ? 11.590 -0.821 -1.462 1.00 79.75 111 PHE A CA 1
ATOM 878 C C . PHE A 1 111 ? 12.495 -1.972 -1.906 1.00 79.75 111 PHE A C 1
ATOM 880 O O . PHE A 1 111 ? 12.562 -2.245 -3.109 1.00 79.75 111 PHE A O 1
ATOM 887 N N . ASP A 1 112 ? 13.202 -2.583 -0.955 1.00 57.97 112 ASP A N 1
ATOM 888 C CA . ASP A 1 112 ? 14.030 -3.777 -1.181 1.00 57.97 112 ASP A CA 1
ATOM 889 C C . ASP A 1 112 ? 13.177 -5.032 -1.446 1.00 57.97 112 ASP A C 1
ATOM 891 O O . ASP A 1 112 ? 12.094 -5.170 -0.822 1.00 57.97 112 ASP A O 1
#

InterP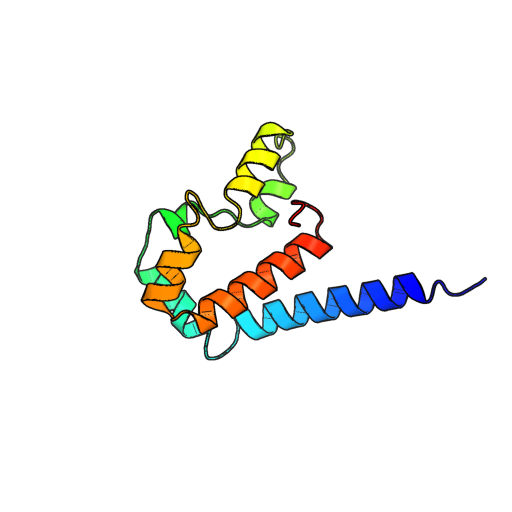ro domains:
  IPR002542 T20D4.11-like domain [PF01579] (2-109)

Sequence (112 aa):
MKCAVPDLVQTINDVNSICEASLFRHSSTFEPCHDKLNERNSTCLNEWKLVHDVAEDPRVDGELQKKFCDEFFGKDNCLEKEMSEVCGVEVWQGFKKNQLALNKIAGYCTFD

Foldseek 3Di:
DDPPVVVVVVVVLLVVLVVLLVCLCPDPQNVVLVVQLVVVVDPQVVVQDDPVVQVPDPPDDPVNLVVCQVQVCHDVVVVCVSSCVRRNNVSSVSNVSSSVSNCVVVVSYDDD

pLDDT: mean 85.93, std 12.81, range [47.38, 97.31]

Radius of gyration: 15.93 Å; chains: 1; bounding box: 36×33×48 Å

Organism: Caenorhabditis brenneri (NCBI:txid135651)